Protein AF-A0A7S1L153-F1 (afdb_monomer_lite)

Organism: Alexandrium catenella (NCBI:txid2925)

Secondary structure (DSSP, 8-state):
-------S---HHHHHHHH-HHHHHHHT--GGGSSSHHHHHHHHHHHHHHHHS-HHHHHHHHHHTT---TT--HHHHHHHHHHHHHHTTS-HHHHHHHHHHTT---TT--SHHHHHHHHHHHHHHHHHHTTT--GGGSS-HHHHHHHHHHHHHHHHHTTTSTTS--

pLDDT: mean 71.42, std 13.86, range [38.06, 89.19]

Radius of gyration: 19.94 Å; chains: 1; bounding box: 42×58×47 Å

Structure (mmCIF, N/CA/C/O backbone):
data_AF-A0A7S1L153-F1
#
_entry.id   AF-A0A7S1L153-F1
#
loop_
_atom_site.group_PDB
_atom_site.id
_atom_site.type_symbol
_atom_site.label_atom_id
_atom_site.label_alt_id
_atom_site.label_comp_id
_atom_site.label_asym_id
_atom_site.label_entity_id
_atom_site.label_seq_id
_atom_site.pdbx_PDB_ins_code
_atom_site.Cartn_x
_atom_site.Cartn_y
_atom_site.Cartn_z
_atom_site.occupancy
_atom_site.B_iso_or_equiv
_atom_site.auth_seq_id
_atom_site.auth_comp_id
_atom_site.auth_asym_id
_atom_site.auth_atom_id
_atom_site.pdbx_PDB_model_num
ATOM 1 N N . LYS A 1 1 ? 9.576 -32.648 -18.475 1.00 38.06 1 LYS A N 1
ATOM 2 C CA . LYS A 1 1 ? 9.306 -32.825 -17.028 1.00 38.06 1 LYS A CA 1
ATOM 3 C C . LYS A 1 1 ? 10.420 -32.111 -16.265 1.00 38.06 1 LYS A C 1
ATOM 5 O O . LYS A 1 1 ? 11.496 -32.674 -16.148 1.00 38.06 1 LYS A O 1
ATOM 10 N N . ARG A 1 2 ? 10.240 -30.834 -15.902 1.00 39.69 2 ARG A N 1
ATOM 11 C CA . ARG A 1 2 ? 11.255 -30.059 -15.164 1.00 39.69 2 ARG A CA 1
ATOM 12 C C . ARG A 1 2 ? 10.943 -30.196 -13.675 1.00 39.69 2 ARG A C 1
ATOM 14 O O . ARG A 1 2 ? 9.905 -29.715 -13.239 1.00 39.69 2 ARG A O 1
ATOM 21 N N . GLY A 1 3 ? 11.773 -30.947 -12.957 1.00 41.16 3 GLY A N 1
ATOM 22 C CA . GLY A 1 3 ? 11.698 -31.065 -11.504 1.00 41.16 3 GLY A CA 1
ATOM 23 C C . GLY A 1 3 ? 12.264 -29.804 -10.865 1.00 41.16 3 GLY A C 1
ATOM 24 O O . GLY A 1 3 ? 13.335 -29.349 -11.259 1.00 41.16 3 GLY A O 1
ATOM 25 N N . ILE A 1 4 ? 11.520 -29.228 -9.925 1.00 47.69 4 ILE A N 1
ATOM 26 C CA . ILE A 1 4 ? 11.996 -28.145 -9.067 1.00 47.69 4 ILE A CA 1
ATOM 27 C C . ILE A 1 4 ? 12.861 -28.799 -7.990 1.00 47.69 4 ILE A C 1
ATOM 29 O O . ILE A 1 4 ? 12.379 -29.636 -7.229 1.00 47.69 4 ILE A O 1
ATOM 33 N N . THR A 1 5 ? 14.146 -28.461 -7.968 1.00 46.31 5 THR A N 1
ATOM 34 C CA . THR A 1 5 ? 15.088 -28.848 -6.917 1.00 46.31 5 THR A CA 1
ATOM 35 C C . THR A 1 5 ? 14.733 -28.064 -5.654 1.00 46.31 5 THR A C 1
ATOM 37 O O . THR A 1 5 ? 14.963 -26.858 -5.584 1.00 46.31 5 THR A O 1
ATOM 40 N N . ILE A 1 6 ? 14.110 -28.737 -4.688 1.00 50.50 6 ILE A N 1
ATOM 41 C CA . ILE A 1 6 ? 13.764 -28.171 -3.381 1.00 50.50 6 ILE A CA 1
ATOM 42 C C . ILE A 1 6 ? 15.020 -28.285 -2.515 1.00 50.50 6 ILE A C 1
ATOM 44 O O . ILE A 1 6 ? 15.399 -29.388 -2.125 1.00 50.50 6 ILE A O 1
ATOM 48 N N . TRP A 1 7 ? 15.696 -27.161 -2.289 1.00 46.59 7 TRP A N 1
ATOM 49 C CA . TRP A 1 7 ? 16.776 -27.060 -1.314 1.00 46.59 7 TRP A CA 1
ATOM 50 C C . TRP A 1 7 ? 16.181 -26.571 0.009 1.00 46.59 7 TRP A C 1
ATOM 52 O O . TRP A 1 7 ? 15.491 -25.554 0.023 1.00 46.59 7 TRP A O 1
ATOM 62 N N . ASP A 1 8 ? 16.483 -27.318 1.071 1.00 47.50 8 ASP A N 1
ATOM 63 C CA . ASP A 1 8 ? 16.120 -27.123 2.478 1.00 47.50 8 ASP A CA 1
ATOM 64 C C . ASP A 1 8 ? 14.634 -27.145 2.859 1.00 47.50 8 ASP A C 1
ATOM 66 O O . ASP A 1 8 ? 13.742 -26.817 2.080 1.00 47.50 8 ASP A O 1
ATOM 70 N N . GLU A 1 9 ? 14.402 -27.617 4.088 1.00 50.19 9 GLU A N 1
ATOM 71 C CA . GLU A 1 9 ? 13.135 -27.923 4.764 1.00 50.19 9 GLU A CA 1
ATOM 72 C C . GLU A 1 9 ? 12.149 -26.746 4.815 1.00 50.19 9 GLU A C 1
ATOM 74 O O . GLU A 1 9 ? 11.799 -26.226 5.874 1.00 50.19 9 GLU A O 1
ATOM 79 N N . GLN A 1 10 ? 11.635 -26.322 3.667 1.00 56.69 10 GLN A N 1
ATOM 80 C CA . GLN A 1 10 ? 10.473 -25.455 3.650 1.00 56.69 10 GLN A CA 1
ATOM 81 C C . GLN A 1 10 ? 9.265 -26.287 4.081 1.00 56.69 10 GLN A C 1
ATOM 83 O O . GLN A 1 10 ? 8.948 -27.284 3.414 1.00 56.69 10 GLN A O 1
ATOM 88 N N . PRO A 1 11 ? 8.585 -25.923 5.188 1.00 64.75 11 PRO A N 1
ATOM 89 C CA . PRO A 1 11 ? 7.446 -26.680 5.671 1.00 64.75 11 PRO A CA 1
ATOM 90 C C . PRO A 1 11 ? 6.443 -26.811 4.531 1.00 64.75 11 PRO A C 1
ATOM 92 O O . PRO A 1 11 ? 6.134 -25.846 3.835 1.00 64.75 11 PRO A O 1
ATOM 95 N N . ARG A 1 12 ? 5.968 -28.037 4.306 1.00 59.31 12 ARG A N 1
ATOM 96 C CA . ARG A 1 12 ? 5.112 -28.431 3.175 1.00 59.31 12 ARG A CA 1
ATOM 97 C C . ARG A 1 12 ? 3.958 -27.457 2.916 1.00 59.31 12 ARG A C 1
ATOM 99 O O . ARG A 1 12 ? 3.569 -27.262 1.773 1.00 59.31 12 ARG A O 1
ATOM 106 N N . GLU A 1 13 ? 3.429 -26.838 3.962 1.00 57.66 13 GLU A N 1
ATOM 107 C CA . GLU A 1 13 ? 2.379 -25.819 3.893 1.00 57.66 13 GLU A CA 1
ATOM 108 C C . GLU A 1 13 ? 2.818 -24.536 3.171 1.00 57.66 13 GLU A C 1
ATOM 110 O O . GLU A 1 13 ? 2.049 -23.965 2.402 1.00 57.66 13 GLU A O 1
ATOM 115 N N . GLU A 1 14 ? 4.069 -24.110 3.348 1.00 56.47 14 GLU A N 1
ATOM 116 C CA . GLU A 1 14 ? 4.650 -22.959 2.658 1.00 56.47 14 GLU A CA 1
ATOM 117 C C . GLU A 1 14 ? 4.848 -23.258 1.165 1.00 56.47 14 GLU A C 1
ATOM 119 O O . GLU A 1 14 ? 4.515 -22.430 0.318 1.00 56.47 14 GLU A O 1
ATOM 124 N N . LEU A 1 15 ? 5.293 -24.475 0.832 1.00 60.22 15 LEU A N 1
ATOM 125 C CA . LEU A 1 15 ? 5.391 -24.955 -0.551 1.00 60.22 15 LEU A CA 1
ATOM 126 C C . LEU A 1 15 ? 4.013 -25.074 -1.216 1.00 60.22 15 LEU A C 1
ATOM 128 O O . LEU A 1 15 ? 3.852 -24.696 -2.373 1.00 60.22 15 LEU A O 1
ATOM 132 N N . LEU A 1 16 ? 3.000 -25.548 -0.489 1.00 59.56 16 LEU A N 1
ATOM 133 C CA . LEU A 1 16 ? 1.622 -25.602 -0.982 1.00 59.56 16 LEU A CA 1
ATOM 134 C C . LEU A 1 16 ? 1.029 -24.199 -1.180 1.00 59.56 16 LEU A C 1
ATOM 136 O O . LEU A 1 16 ? 0.334 -23.974 -2.168 1.00 59.56 16 LEU A O 1
ATOM 140 N N . GLY A 1 17 ? 1.358 -23.240 -0.310 1.00 59.72 17 GLY A N 1
ATOM 141 C CA . GLY A 1 17 ? 1.031 -21.826 -0.511 1.00 59.72 17 GLY A CA 1
ATOM 142 C C . GLY A 1 17 ? 1.707 -21.238 -1.754 1.00 59.72 17 GLY A C 1
ATOM 143 O O . GLY A 1 17 ? 1.060 -20.554 -2.539 1.00 59.72 17 GLY A O 1
ATOM 144 N N . LEU A 1 18 ? 2.982 -21.560 -1.992 1.00 57.75 18 LEU A N 1
ATOM 145 C CA . LEU A 1 18 ? 3.730 -21.162 -3.194 1.00 57.75 18 LEU A CA 1
ATOM 146 C C . LEU A 1 18 ? 3.148 -21.748 -4.489 1.00 57.75 18 LEU A C 1
ATOM 148 O O . LEU A 1 18 ? 3.157 -21.071 -5.511 1.00 57.75 18 LEU A O 1
ATOM 152 N N . LEU A 1 19 ? 2.620 -22.972 -4.445 1.00 59.31 19 LEU A N 1
ATOM 153 C CA . LEU A 1 19 ? 2.053 -23.668 -5.607 1.00 59.31 19 LEU A CA 1
ATOM 154 C C . LEU A 1 19 ? 0.600 -23.276 -5.912 1.00 59.31 19 LEU A C 1
ATOM 156 O O . LEU A 1 19 ? 0.124 -23.492 -7.026 1.00 59.31 19 LEU A O 1
ATOM 160 N N . ALA A 1 20 ? -0.117 -22.701 -4.950 1.00 59.97 20 ALA A N 1
ATOM 161 C CA . ALA A 1 20 ? -1.480 -22.243 -5.154 1.00 59.97 20 ALA A CA 1
ATOM 162 C C . ALA A 1 20 ? -1.485 -20.828 -5.752 1.00 59.97 20 ALA A C 1
ATOM 164 O O . ALA A 1 20 ? -1.651 -19.856 -5.020 1.00 59.97 20 ALA A O 1
ATOM 165 N N . GLU A 1 21 ? -1.350 -20.699 -7.078 1.00 53.19 21 GLU A N 1
ATOM 166 C CA . GLU A 1 21 ? -1.570 -19.439 -7.824 1.00 53.19 21 GLU A CA 1
ATOM 167 C C . GLU A 1 21 ? -2.894 -18.758 -7.432 1.00 53.19 21 GLU A C 1
ATOM 169 O O . GLU A 1 21 ? -2.957 -17.536 -7.295 1.00 53.19 21 GLU A O 1
ATOM 174 N N . SER A 1 22 ? -3.926 -19.554 -7.131 1.00 53.03 22 SER A N 1
ATOM 175 C CA . SER A 1 22 ? -5.200 -19.073 -6.596 1.00 53.03 22 SER A CA 1
ATOM 176 C C . SER A 1 22 ? -5.051 -18.321 -5.271 1.00 53.03 22 SER A C 1
ATOM 178 O O . SER A 1 22 ? -5.740 -17.329 -5.069 1.00 53.03 22 SER A O 1
ATOM 180 N N . SER A 1 23 ? -4.122 -18.709 -4.393 1.00 63.25 23 SER A N 1
ATOM 181 C CA . SER A 1 23 ? -3.896 -18.028 -3.112 1.00 63.25 23 SER A CA 1
ATOM 182 C C . SER A 1 23 ? -3.226 -16.657 -3.274 1.00 63.25 23 SER A C 1
ATOM 184 O O . SER A 1 23 ? -3.560 -15.726 -2.540 1.00 63.25 23 SER A O 1
ATOM 186 N N . TRP A 1 24 ? -2.353 -16.494 -4.276 1.00 67.50 24 TRP A N 1
ATOM 187 C CA . TRP A 1 24 ? -1.685 -15.223 -4.587 1.00 67.50 24 TRP A CA 1
ATOM 188 C C . TRP A 1 24 ? -2.635 -14.241 -5.267 1.00 67.50 24 TRP A C 1
ATOM 190 O O . TRP A 1 24 ? -2.688 -13.069 -4.890 1.00 67.50 24 TRP A O 1
ATOM 200 N N . VAL A 1 25 ? -3.439 -14.733 -6.214 1.00 65.25 25 VAL A N 1
ATOM 201 C CA . VAL A 1 25 ? -4.483 -13.942 -6.881 1.00 65.25 25 VAL A CA 1
ATOM 202 C C . VAL A 1 25 ? -5.565 -13.535 -5.880 1.00 65.25 25 VAL A C 1
ATOM 204 O O . VAL A 1 25 ? -5.934 -12.364 -5.837 1.00 65.25 25 VAL A O 1
ATOM 207 N N . SER A 1 26 ? -6.005 -14.439 -4.997 1.00 64.44 26 SER A N 1
ATOM 208 C CA . SER A 1 26 ? -6.938 -14.102 -3.911 1.00 64.44 26 SER A CA 1
ATOM 209 C C . SER A 1 26 ? -6.342 -13.135 -2.881 1.00 64.44 26 SER A C 1
ATOM 211 O O . SER A 1 26 ? -7.075 -12.352 -2.282 1.00 64.44 26 SER A O 1
ATOM 213 N N . ALA A 1 27 ? -5.019 -13.132 -2.690 1.00 64.81 27 ALA A N 1
ATOM 214 C CA . ALA A 1 27 ? -4.332 -12.121 -1.885 1.00 64.81 27 ALA A CA 1
ATOM 215 C C . ALA A 1 27 ? -4.155 -10.775 -2.623 1.00 64.81 27 ALA A C 1
ATOM 217 O O . ALA A 1 27 ? -3.837 -9.761 -1.991 1.00 64.81 27 ALA A O 1
ATOM 218 N N . GLY A 1 28 ? -4.399 -10.736 -3.937 1.00 70.44 28 GLY A N 1
ATOM 219 C CA . GLY A 1 28 ? -4.230 -9.564 -4.796 1.00 70.44 28 GLY A CA 1
ATOM 220 C C . GLY A 1 28 ? -2.769 -9.251 -5.127 1.00 70.44 28 GLY A C 1
ATOM 221 O O . GLY A 1 28 ? -2.421 -8.082 -5.247 1.00 70.44 28 GLY A O 1
ATOM 222 N N . ILE A 1 29 ? -1.905 -10.268 -5.216 1.00 76.38 29 ILE A N 1
ATOM 223 C CA . ILE A 1 29 ? -0.477 -10.112 -5.527 1.00 76.38 29 ILE A CA 1
ATOM 224 C C . ILE A 1 29 ? -0.253 -10.381 -7.027 1.00 76.38 29 ILE A C 1
ATOM 226 O O . ILE A 1 29 ? -0.483 -11.506 -7.480 1.00 76.38 29 ILE A O 1
ATOM 230 N N . PRO A 1 30 ? 0.216 -9.395 -7.818 1.00 75.12 30 PRO A N 1
ATOM 231 C CA . PRO A 1 30 ? 0.370 -9.553 -9.261 1.00 75.12 30 PRO A CA 1
ATOM 232 C C . PRO A 1 30 ? 1.695 -10.246 -9.617 1.00 75.12 30 PRO A C 1
ATOM 234 O O . PRO A 1 30 ? 2.644 -9.595 -10.044 1.00 75.12 30 PRO A O 1
ATOM 237 N N . LEU A 1 31 ? 1.759 -11.578 -9.481 1.00 75.69 31 LEU A N 1
ATOM 238 C CA . LEU A 1 31 ? 2.974 -12.373 -9.750 1.00 75.69 31 LEU A CA 1
ATOM 239 C C . LEU A 1 31 ? 3.618 -12.074 -11.114 1.00 75.69 31 LEU A C 1
ATOM 241 O O . LEU A 1 31 ? 4.836 -11.987 -11.203 1.00 75.69 31 LEU A O 1
ATOM 245 N N . ALA A 1 32 ? 2.807 -11.867 -12.157 1.00 77.69 32 ALA A N 1
ATOM 246 C CA . ALA A 1 32 ? 3.284 -11.590 -13.514 1.00 77.69 32 ALA A CA 1
ATOM 247 C C . ALA A 1 32 ? 3.955 -10.212 -13.683 1.00 77.69 32 ALA A C 1
ATOM 249 O O . ALA A 1 32 ? 4.626 -9.990 -14.686 1.00 77.69 32 ALA A O 1
ATOM 250 N N . ARG A 1 33 ? 3.751 -9.286 -12.736 1.00 79.00 33 ARG A N 1
ATOM 251 C CA . ARG A 1 33 ? 4.316 -7.924 -12.758 1.00 79.00 33 ARG A CA 1
ATOM 252 C C . ARG A 1 33 ? 5.508 -7.764 -11.816 1.00 79.00 33 ARG A C 1
ATOM 254 O O . ARG A 1 33 ? 6.135 -6.711 -11.802 1.00 79.00 33 ARG A O 1
ATOM 261 N N . LEU A 1 34 ? 5.791 -8.774 -10.996 1.00 80.88 34 LEU A N 1
ATOM 262 C CA . LE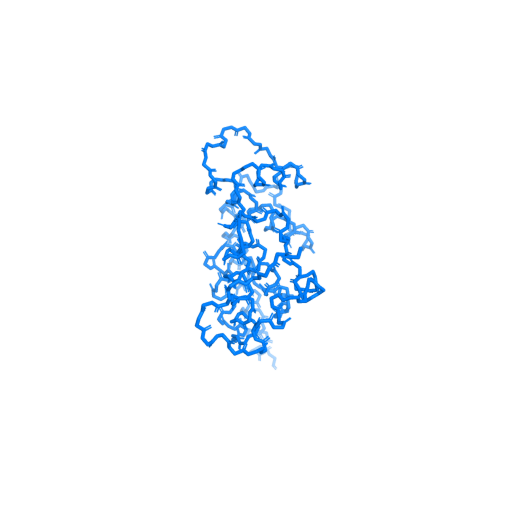U A 1 34 ? 6.885 -8.738 -10.036 1.00 80.88 34 LEU A CA 1
ATOM 263 C C . LEU A 1 34 ? 8.167 -9.293 -10.669 1.00 80.88 34 LEU A C 1
ATOM 265 O O . LEU A 1 34 ? 8.098 -10.241 -11.453 1.00 80.88 34 LEU A O 1
ATOM 269 N N . PRO A 1 35 ? 9.343 -8.757 -10.301 1.00 77.81 35 PRO A N 1
ATOM 270 C CA . PRO A 1 35 ? 10.613 -9.138 -10.919 1.00 77.81 35 PRO A CA 1
ATOM 271 C C . PRO A 1 35 ? 10.999 -10.593 -10.627 1.00 77.81 35 PRO A C 1
ATOM 273 O O . PRO A 1 35 ? 11.716 -11.227 -11.399 1.00 77.81 35 PRO A O 1
ATOM 276 N N . ASN A 1 36 ? 10.560 -11.134 -9.487 1.00 79.56 36 ASN A N 1
ATOM 277 C CA . ASN A 1 36 ? 10.843 -12.503 -9.078 1.00 79.56 36 ASN A CA 1
ATOM 278 C C . ASN A 1 36 ? 9.883 -12.983 -7.974 1.00 79.56 36 ASN A C 1
ATOM 280 O O . ASN A 1 36 ? 9.145 -12.211 -7.358 1.00 79.56 36 ASN A O 1
ATOM 284 N N . LEU A 1 37 ? 9.936 -14.286 -7.686 1.00 77.25 37 LEU A N 1
ATOM 285 C CA . LEU A 1 37 ? 9.117 -14.915 -6.648 1.00 77.25 37 LEU A CA 1
ATOM 286 C C . LEU A 1 37 ? 9.484 -14.444 -5.228 1.00 77.25 37 LEU A C 1
ATOM 288 O O . LEU A 1 37 ? 8.630 -14.462 -4.346 1.00 77.25 37 LEU A O 1
ATOM 292 N N . ALA A 1 38 ? 10.723 -14.004 -4.984 1.00 77.81 38 ALA A N 1
ATOM 293 C CA . ALA A 1 38 ? 11.128 -13.502 -3.669 1.00 77.81 38 ALA A CA 1
ATOM 294 C C . ALA A 1 38 ? 10.409 -12.187 -3.319 1.00 77.81 38 ALA A C 1
ATOM 296 O O . ALA A 1 38 ? 9.934 -12.044 -2.193 1.00 77.81 38 ALA A O 1
ATOM 297 N N . ALA A 1 39 ? 10.225 -11.290 -4.292 1.00 80.31 39 ALA A N 1
ATOM 298 C CA . ALA A 1 39 ? 9.416 -10.079 -4.146 1.00 80.31 39 ALA A CA 1
ATOM 299 C C . ALA A 1 39 ? 7.963 -10.414 -3.764 1.00 80.31 39 ALA A C 1
ATOM 301 O O . ALA A 1 39 ? 7.412 -9.860 -2.812 1.00 80.31 39 ALA A O 1
ATOM 302 N N . ALA A 1 40 ? 7.364 -11.402 -4.439 1.00 79.88 40 ALA A N 1
ATOM 303 C CA . ALA A 1 40 ? 6.018 -11.876 -4.119 1.00 79.88 40 ALA A CA 1
ATOM 304 C C . ALA A 1 40 ? 5.920 -12.454 -2.699 1.00 79.88 40 ALA A C 1
ATOM 306 O O . ALA A 1 40 ? 4.989 -12.130 -1.959 1.00 79.88 40 ALA A O 1
ATOM 307 N N . ARG A 1 41 ? 6.899 -13.271 -2.291 1.00 77.88 41 ARG A N 1
ATOM 308 C CA . ARG A 1 41 ? 6.980 -13.822 -0.928 1.00 77.88 41 ARG A CA 1
ATOM 309 C C . ARG A 1 41 ? 7.103 -12.722 0.121 1.00 77.88 41 ARG A C 1
ATOM 311 O O . ARG A 1 41 ? 6.414 -12.797 1.135 1.00 77.88 41 ARG A O 1
ATOM 318 N N . GLY A 1 42 ? 7.925 -11.706 -0.139 1.00 81.12 42 GLY A N 1
ATOM 319 C CA . GLY A 1 42 ? 8.064 -10.538 0.728 1.00 81.12 42 GLY A CA 1
ATOM 320 C C . GLY A 1 42 ? 6.730 -9.823 0.935 1.00 81.12 42 GLY A C 1
ATOM 321 O O . GLY A 1 42 ? 6.341 -9.571 2.073 1.00 81.12 42 GLY A O 1
ATOM 322 N N . ILE A 1 43 ? 5.975 -9.594 -0.146 1.00 83.75 43 ILE A N 1
ATOM 323 C CA . ILE A 1 43 ? 4.639 -8.987 -0.071 1.00 83.75 43 ILE A CA 1
ATOM 324 C C . ILE A 1 43 ? 3.680 -9.871 0.733 1.00 83.75 43 ILE A C 1
ATOM 326 O O . ILE A 1 43 ? 2.972 -9.363 1.596 1.00 83.75 43 ILE A O 1
ATOM 330 N N . LEU A 1 44 ? 3.651 -11.188 0.506 1.00 81.19 44 LEU A N 1
ATOM 331 C CA . LEU A 1 44 ? 2.750 -12.076 1.251 1.00 81.19 44 LEU A CA 1
ATOM 332 C C . LEU A 1 44 ? 3.089 -12.139 2.744 1.00 81.19 44 LEU A C 1
ATOM 334 O O . LEU A 1 44 ? 2.180 -12.125 3.575 1.00 81.19 44 LEU A O 1
ATOM 338 N N . ALA A 1 45 ? 4.375 -12.199 3.093 1.00 82.12 45 ALA A N 1
ATOM 339 C CA . ALA A 1 45 ? 4.823 -12.141 4.480 1.00 82.12 45 ALA A CA 1
ATOM 340 C C . ALA A 1 45 ? 4.396 -10.820 5.135 1.00 82.12 45 ALA A C 1
ATOM 342 O O . ALA A 1 45 ? 3.802 -10.834 6.212 1.00 82.12 45 ALA A O 1
ATOM 343 N N . LEU A 1 46 ? 4.594 -9.697 4.438 1.00 83.50 46 LEU A N 1
ATOM 344 C CA . LEU A 1 46 ? 4.163 -8.379 4.891 1.00 83.50 46 LEU A CA 1
ATOM 345 C C . LEU A 1 46 ? 2.640 -8.321 5.075 1.00 83.50 46 LEU A C 1
ATOM 347 O O . LEU A 1 46 ? 2.176 -7.904 6.127 1.00 83.50 46 LEU A O 1
ATOM 351 N N . VAL A 1 47 ? 1.841 -8.817 4.128 1.00 83.12 47 VAL A N 1
ATOM 352 C CA . VAL A 1 47 ? 0.369 -8.854 4.249 1.00 83.12 47 VAL A CA 1
ATOM 353 C C . VAL A 1 47 ? -0.089 -9.685 5.446 1.00 83.12 47 VAL A C 1
ATOM 355 O O . VAL A 1 47 ? -1.062 -9.320 6.106 1.00 83.12 47 VAL A O 1
ATOM 358 N N . ARG A 1 48 ? 0.586 -10.800 5.747 1.00 82.38 48 ARG A N 1
ATOM 359 C CA . ARG A 1 48 ? 0.289 -11.604 6.942 1.00 82.38 48 ARG A CA 1
ATOM 360 C C . ARG A 1 48 ? 0.583 -10.826 8.220 1.00 82.38 48 ARG A C 1
ATOM 362 O O . ARG A 1 48 ? -0.263 -10.828 9.109 1.00 82.38 48 ARG A O 1
ATOM 369 N N . LEU A 1 49 ? 1.720 -10.131 8.276 1.00 83.69 49 LEU A N 1
ATOM 370 C CA . LEU A 1 49 ? 2.067 -9.254 9.396 1.00 83.69 49 LEU A CA 1
ATOM 371 C C . LEU A 1 49 ? 1.038 -8.133 9.561 1.00 83.69 49 LEU A C 1
ATOM 373 O O . LEU A 1 49 ? 0.515 -7.963 10.653 1.00 83.69 49 LEU A O 1
ATOM 377 N N . LEU A 1 50 ? 0.658 -7.449 8.479 1.00 84.75 50 LEU A N 1
ATOM 378 C CA . LEU A 1 50 ? -0.357 -6.394 8.519 1.00 84.75 50 LEU A CA 1
ATOM 379 C C . LEU A 1 50 ? -1.717 -6.913 9.016 1.00 84.75 50 LEU A C 1
ATOM 381 O O . LEU A 1 50 ? -2.395 -6.262 9.802 1.00 84.75 50 LEU A O 1
ATOM 385 N N . ARG A 1 51 ? -2.138 -8.107 8.584 1.00 83.94 51 ARG A N 1
ATOM 386 C CA . ARG A 1 51 ? -3.401 -8.704 9.053 1.00 83.94 51 ARG A CA 1
ATOM 387 C C . ARG A 1 51 ? -3.352 -9.090 10.532 1.00 83.94 51 ARG A C 1
ATOM 389 O O . ARG A 1 51 ? -4.381 -8.996 11.206 1.00 83.94 51 ARG A O 1
ATOM 396 N N . ALA A 1 52 ? -2.190 -9.532 11.010 1.00 84.81 52 ALA A N 1
ATOM 397 C CA . ALA A 1 52 ? -1.964 -9.906 12.401 1.00 84.81 52 ALA A CA 1
ATOM 398 C C . ALA A 1 52 ? -1.784 -8.692 13.329 1.00 84.81 52 ALA A C 1
ATOM 400 O O . ALA A 1 52 ? -2.194 -8.771 14.484 1.00 84.81 52 ALA A O 1
ATOM 401 N N . GLY A 1 53 ? -1.228 -7.588 12.822 1.00 85.12 53 GLY A N 1
ATOM 402 C CA . GLY A 1 53 ? -0.979 -6.357 13.573 1.00 85.12 53 GLY A CA 1
ATOM 403 C C . GLY A 1 53 ? -2.251 -5.702 14.106 1.00 85.12 53 GLY A C 1
ATOM 404 O O . GLY A 1 53 ? -3.363 -5.976 13.631 1.00 85.12 53 GLY A O 1
ATOM 405 N N . SER A 1 54 ? -2.104 -4.855 15.118 1.00 87.56 54 SER A N 1
ATOM 406 C CA . SER A 1 54 ? -3.217 -4.095 15.690 1.00 87.56 54 SER A CA 1
ATOM 407 C C . SER A 1 54 ? -3.664 -2.975 14.742 1.00 87.56 54 SER A C 1
ATOM 409 O O . SER A 1 54 ? -2.940 -2.580 13.830 1.00 87.56 54 SER A O 1
ATOM 411 N N . THR A 1 55 ? -4.880 -2.458 14.929 1.00 85.19 55 THR A N 1
ATOM 412 C CA . THR A 1 55 ? -5.342 -1.299 14.148 1.00 85.19 55 THR A CA 1
ATOM 413 C C . THR A 1 55 ? -4.438 -0.086 14.393 1.00 85.19 55 THR A C 1
ATOM 415 O O . THR A 1 55 ? -4.042 0.557 13.433 1.00 85.19 55 THR A O 1
ATOM 418 N N . GLU A 1 56 ? -4.009 0.148 15.636 1.00 83.94 56 GLU A N 1
ATOM 419 C CA . GLU A 1 56 ? -3.099 1.246 16.006 1.00 83.94 56 GLU A CA 1
ATOM 420 C C . GLU A 1 56 ? -1.741 1.158 15.285 1.00 83.94 56 GLU A C 1
ATOM 422 O O . GLU A 1 56 ? -1.230 2.156 14.778 1.00 83.94 56 GLU A O 1
ATOM 427 N N . GLU A 1 57 ? -1.161 -0.043 15.177 1.00 85.62 57 GLU A N 1
ATOM 428 C CA . GLU A 1 57 ? 0.091 -0.260 14.438 1.00 85.62 57 GLU A CA 1
ATOM 429 C C . GLU A 1 57 ? -0.082 0.043 12.945 1.00 85.62 57 GLU A C 1
ATOM 431 O O . GLU A 1 57 ? 0.778 0.671 12.324 1.00 85.62 57 GLU A O 1
ATOM 436 N N . LEU A 1 58 ? -1.211 -0.371 12.366 1.00 85.75 58 LEU A N 1
ATOM 437 C CA . LEU A 1 58 ? -1.533 -0.106 10.966 1.00 85.75 58 LEU A CA 1
ATOM 438 C C . LEU A 1 58 ? -1.751 1.384 10.708 1.00 85.75 58 LEU A C 1
ATOM 440 O O . LEU A 1 58 ? -1.284 1.901 9.696 1.00 85.75 58 LEU A O 1
ATOM 444 N N . GLU A 1 59 ? -2.409 2.086 11.626 1.00 83.00 59 GLU A N 1
ATOM 445 C CA . GLU A 1 59 ? -2.596 3.532 11.550 1.00 83.00 59 GLU A CA 1
ATOM 446 C C . GLU A 1 59 ? -1.259 4.280 11.639 1.00 83.00 59 GLU A C 1
ATOM 448 O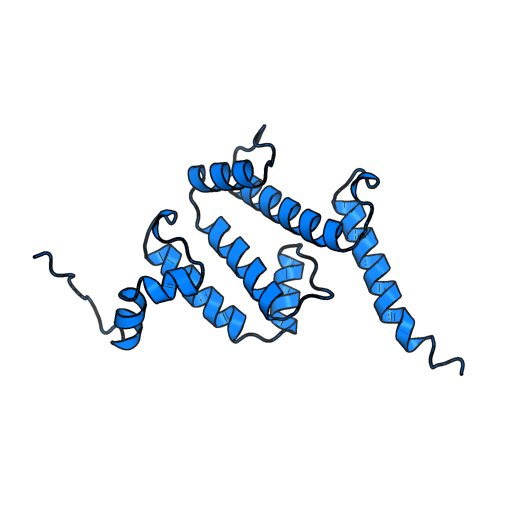 O . GLU A 1 59 ? -0.999 5.183 10.840 1.00 83.00 59 GLU A O 1
ATOM 453 N N . ALA A 1 60 ? -0.356 3.863 12.530 1.00 82.94 60 ALA A N 1
ATOM 454 C CA . ALA A 1 60 ? 0.986 4.435 12.620 1.00 82.94 60 ALA A CA 1
ATOM 455 C C . ALA A 1 60 ? 1.792 4.219 11.325 1.00 82.94 60 ALA A C 1
ATOM 457 O O . ALA A 1 60 ? 2.457 5.136 10.829 1.00 82.94 60 ALA A O 1
ATOM 458 N N . MET A 1 61 ? 1.704 3.022 10.736 1.00 83.44 61 MET A N 1
ATOM 459 C CA . MET A 1 61 ? 2.343 2.711 9.455 1.00 83.44 61 MET A CA 1
ATOM 460 C C . MET A 1 61 ? 1.756 3.530 8.299 1.00 83.44 61 MET A C 1
ATOM 462 O O . MET A 1 61 ? 2.515 4.051 7.482 1.00 83.44 61 MET A O 1
ATOM 466 N N . CYS A 1 62 ? 0.431 3.676 8.236 1.00 81.62 62 CYS A N 1
ATOM 467 C CA . CYS A 1 62 ? -0.246 4.509 7.242 1.00 81.62 62 CYS A CA 1
ATOM 468 C C . CYS A 1 62 ? 0.152 5.979 7.382 1.00 81.62 62 CYS A C 1
ATOM 470 O O . CYS A 1 62 ? 0.537 6.591 6.390 1.00 81.62 62 CYS A O 1
ATOM 472 N N . THR A 1 63 ? 0.163 6.512 8.605 1.00 80.81 63 THR A N 1
ATOM 473 C CA . THR A 1 63 ? 0.591 7.890 8.894 1.00 80.81 63 THR A CA 1
ATOM 474 C C . THR A 1 63 ? 2.039 8.125 8.461 1.00 80.81 63 THR A C 1
ATOM 476 O O . THR A 1 63 ? 2.342 9.125 7.818 1.00 80.81 63 THR A O 1
ATOM 479 N N . THR A 1 64 ? 2.933 7.166 8.726 1.00 81.44 64 THR A N 1
ATOM 480 C CA . THR A 1 64 ? 4.341 7.231 8.284 1.00 81.44 64 THR A CA 1
ATOM 481 C C . THR A 1 64 ? 4.465 7.196 6.757 1.00 81.44 64 THR A C 1
ATOM 483 O O . THR A 1 64 ? 5.381 7.784 6.190 1.00 81.44 64 THR A O 1
ATOM 486 N N . ALA A 1 65 ? 3.537 6.522 6.077 1.00 78.25 65 ALA A N 1
ATOM 487 C CA . ALA A 1 65 ? 3.432 6.508 4.622 1.00 78.25 65 ALA A CA 1
ATOM 488 C C . ALA A 1 65 ? 2.637 7.704 4.052 1.00 78.25 65 ALA A C 1
ATOM 490 O O . ALA A 1 65 ? 2.396 7.747 2.848 1.00 78.25 65 ALA A O 1
ATOM 491 N N . GLY A 1 66 ? 2.208 8.655 4.893 1.00 76.81 66 GLY A N 1
ATOM 492 C CA . GLY A 1 66 ? 1.421 9.829 4.506 1.00 76.81 66 GLY A CA 1
ATOM 493 C C . GLY A 1 66 ? -0.051 9.541 4.184 1.00 76.81 66 GLY A C 1
ATOM 494 O O . GLY A 1 66 ? -0.740 10.404 3.652 1.00 76.81 66 GLY A O 1
ATOM 495 N N . LEU A 1 67 ? -0.557 8.337 4.448 1.00 77.88 67 LEU A N 1
ATOM 496 C CA . LEU A 1 67 ? -1.941 7.967 4.153 1.00 77.88 67 LEU A CA 1
ATOM 497 C C . LEU A 1 67 ? -2.893 8.410 5.277 1.00 77.88 67 LEU A C 1
ATOM 499 O O . LEU A 1 67 ? -2.589 8.173 6.448 1.00 77.88 67 LEU A O 1
ATOM 503 N N . PRO A 1 68 ? -4.078 8.969 4.953 1.00 76.06 68 PRO A N 1
ATOM 504 C CA . PRO A 1 68 ? -5.084 9.286 5.962 1.00 76.06 68 PRO A CA 1
ATOM 505 C C . PRO A 1 68 ? -5.643 7.993 6.563 1.00 76.06 68 PRO A C 1
ATOM 507 O O . PRO A 1 68 ? -6.019 7.084 5.822 1.00 76.06 68 PRO A O 1
ATOM 510 N N . THR A 1 69 ? -5.720 7.903 7.886 1.00 78.19 69 THR A N 1
ATOM 511 C CA . THR A 1 69 ? -6.138 6.689 8.610 1.00 78.19 69 THR A CA 1
ATOM 512 C C . THR A 1 69 ? -7.578 6.727 9.089 1.00 78.19 69 THR A C 1
ATOM 514 O O . THR A 1 69 ? -8.222 5.686 9.193 1.00 78.19 69 THR A O 1
ATOM 517 N N . GLU A 1 70 ? -8.105 7.919 9.351 1.00 68.06 70 GLU A N 1
ATOM 518 C CA . GLU A 1 70 ? -9.424 8.072 9.949 1.00 68.06 70 GLU A CA 1
ATOM 519 C C . GLU A 1 70 ? -10.527 7.473 9.079 1.00 68.06 70 GLU A C 1
ATOM 521 O O . GLU A 1 70 ? -10.468 7.547 7.850 1.00 68.06 70 GLU A O 1
ATOM 526 N N . GLY A 1 71 ? -11.579 6.937 9.701 1.00 67.00 71 GLY A N 1
ATOM 527 C CA . GLY A 1 71 ? -12.756 6.397 9.008 1.00 67.00 71 GLY A CA 1
ATOM 528 C C . GLY A 1 71 ? -12.495 5.143 8.166 1.00 67.00 71 GLY A C 1
ATOM 529 O O . GLY A 1 71 ? -13.422 4.641 7.529 1.00 67.00 71 GLY A O 1
ATOM 530 N N . LYS A 1 72 ? -11.261 4.627 8.154 1.00 77.00 72 LYS A N 1
ATOM 531 C CA . LYS A 1 72 ? -10.911 3.374 7.489 1.00 77.00 72 LYS A CA 1
ATOM 532 C C . LYS A 1 72 ? -11.038 2.224 8.469 1.00 77.00 72 LYS A C 1
ATOM 534 O O . LYS A 1 72 ? -10.610 2.300 9.615 1.00 77.00 72 LYS A O 1
ATOM 539 N N . ASP A 1 73 ? -11.619 1.131 7.996 1.00 81.94 73 ASP A N 1
ATOM 540 C CA . ASP A 1 73 ? -11.553 -0.120 8.724 1.00 81.94 73 ASP A CA 1
ATOM 541 C C . ASP A 1 73 ? -10.157 -0.745 8.578 1.00 81.94 73 ASP A C 1
ATOM 543 O O . ASP A 1 73 ? -9.347 -0.395 7.709 1.00 81.94 73 ASP A O 1
ATOM 547 N N . LYS A 1 74 ? -9.877 -1.732 9.429 1.00 82.75 74 LYS A N 1
ATOM 548 C CA . LYS A 1 74 ? -8.622 -2.486 9.380 1.00 82.75 74 LYS A CA 1
ATOM 549 C C . LYS A 1 74 ? -8.356 -3.073 7.986 1.00 82.75 74 LYS A C 1
ATOM 551 O O . LYS A 1 74 ? -7.207 -3.159 7.563 1.00 82.75 74 LYS A O 1
ATOM 556 N N . ALA A 1 75 ? -9.399 -3.487 7.266 1.00 82.50 75 ALA A N 1
ATOM 557 C CA . ALA A 1 75 ? -9.258 -4.082 5.942 1.00 82.50 75 ALA A CA 1
ATOM 558 C C . ALA A 1 75 ? -8.733 -3.075 4.906 1.00 82.50 75 ALA A C 1
ATOM 560 O O . ALA A 1 75 ? -7.836 -3.426 4.135 1.00 82.50 75 ALA A O 1
ATOM 561 N N . ASN A 1 76 ? -9.225 -1.837 4.928 1.00 83.62 76 ASN A N 1
ATOM 562 C CA . ASN A 1 76 ? -8.785 -0.753 4.056 1.00 83.62 76 ASN A CA 1
ATOM 563 C C . ASN A 1 76 ? -7.351 -0.320 4.377 1.00 83.62 76 ASN A C 1
ATOM 565 O O . ASN A 1 76 ? -6.541 -0.212 3.459 1.00 83.62 76 ASN A O 1
ATOM 569 N N . LEU A 1 77 ? -6.994 -0.185 5.661 1.00 83.94 77 LEU A N 1
ATOM 570 C CA . LEU A 1 77 ? -5.611 0.114 6.068 1.00 83.94 77 LEU A CA 1
ATOM 571 C C . LEU A 1 77 ? -4.630 -0.949 5.545 1.00 83.94 77 LEU A C 1
ATOM 573 O O . LEU A 1 77 ? -3.605 -0.637 4.939 1.00 83.94 77 LEU A O 1
ATOM 577 N N . VAL A 1 78 ? -4.977 -2.231 5.706 1.00 86.56 78 VAL A N 1
ATOM 578 C CA . VAL A 1 78 ? -4.173 -3.344 5.179 1.00 86.56 78 VAL A CA 1
ATOM 579 C C . VAL A 1 78 ? -4.107 -3.311 3.649 1.00 86.56 78 VAL A C 1
ATOM 581 O O . VAL A 1 78 ? -3.061 -3.623 3.079 1.00 86.56 78 VAL A O 1
ATOM 584 N N . ALA A 1 79 ? -5.203 -2.970 2.967 1.00 86.00 79 ALA A N 1
ATOM 585 C CA . ALA A 1 79 ? -5.248 -2.918 1.509 1.00 86.00 79 ALA A CA 1
ATOM 586 C C . ALA A 1 79 ? -4.311 -1.842 0.943 1.00 86.00 79 ALA A C 1
ATOM 588 O O . ALA A 1 79 ? -3.571 -2.128 0.001 1.00 86.00 79 ALA A O 1
ATOM 589 N N . GLU A 1 80 ? -4.287 -0.655 1.544 1.00 86.25 80 GLU A N 1
ATOM 590 C CA . GLU A 1 80 ? -3.437 0.456 1.111 1.00 86.25 80 GLU A CA 1
ATOM 591 C C . GLU A 1 80 ? -1.957 0.197 1.403 1.00 86.25 80 GLU A C 1
ATOM 593 O O . GLU A 1 80 ? -1.118 0.323 0.510 1.00 86.25 80 GLU A O 1
ATOM 598 N N . LEU A 1 81 ? -1.626 -0.282 2.607 1.00 87.06 81 LEU A N 1
ATOM 599 C CA . LEU A 1 81 ? -0.250 -0.661 2.949 1.00 87.06 81 LEU A CA 1
ATOM 600 C C . LEU A 1 81 ? 0.264 -1.804 2.065 1.00 87.06 81 LEU A C 1
ATOM 602 O O . LEU A 1 81 ? 1.421 -1.794 1.637 1.00 87.06 81 LEU A O 1
ATOM 606 N N . LYS A 1 82 ? -0.601 -2.768 1.727 1.00 88.75 82 LYS A N 1
ATOM 607 C CA . LYS A 1 82 ? -0.286 -3.808 0.740 1.00 88.75 82 LYS A CA 1
ATOM 608 C C . LYS A 1 82 ? -0.016 -3.200 -0.633 1.00 88.75 82 LYS A C 1
ATOM 610 O O . LYS A 1 82 ? 0.933 -3.614 -1.292 1.00 88.75 82 LYS A O 1
ATOM 615 N N . GLN A 1 83 ? -0.835 -2.250 -1.073 1.00 88.44 83 GLN A N 1
ATOM 616 C CA . GLN A 1 83 ? -0.681 -1.620 -2.379 1.00 88.44 83 GLN A CA 1
ATOM 617 C C . GLN A 1 83 ? 0.648 -0.857 -2.480 1.00 88.44 83 GLN A C 1
ATOM 619 O O . GLN A 1 83 ? 1.374 -1.027 -3.459 1.00 88.44 83 GLN A O 1
ATOM 624 N N . ILE A 1 84 ? 1.028 -0.120 -1.433 1.00 87.56 84 ILE A N 1
ATOM 625 C CA . ILE A 1 84 ? 2.344 0.530 -1.338 1.00 87.56 84 ILE A CA 1
ATOM 626 C C . ILE A 1 84 ? 3.472 -0.506 -1.382 1.00 87.56 84 ILE A C 1
ATOM 628 O O . ILE A 1 84 ? 4.459 -0.322 -2.096 1.00 87.56 84 ILE A O 1
ATOM 632 N N . ALA A 1 85 ? 3.335 -1.618 -0.654 1.00 86.69 85 ALA A N 1
ATOM 633 C CA . ALA A 1 85 ? 4.327 -2.691 -0.675 1.00 86.69 85 ALA A CA 1
ATOM 634 C C . ALA A 1 85 ? 4.473 -3.329 -2.066 1.00 86.69 85 ALA A C 1
ATOM 636 O O . ALA A 1 85 ? 5.589 -3.656 -2.462 1.00 86.69 85 ALA A O 1
ATOM 637 N N . ILE A 1 86 ? 3.377 -3.471 -2.820 1.00 86.31 86 ILE A N 1
ATOM 638 C CA . ILE A 1 86 ? 3.416 -3.932 -4.213 1.00 86.31 86 ILE A CA 1
ATOM 639 C C . ILE A 1 86 ? 4.198 -2.932 -5.063 1.00 86.31 86 ILE A C 1
ATOM 641 O O . ILE A 1 86 ? 5.139 -3.340 -5.735 1.00 86.31 86 ILE A O 1
ATOM 645 N N . TRP A 1 87 ? 3.875 -1.637 -5.001 1.00 89.19 87 TRP A N 1
ATOM 646 C CA . TRP A 1 87 ? 4.576 -0.610 -5.779 1.00 89.19 87 TRP A CA 1
ATOM 647 C C . TRP A 1 87 ? 6.079 -0.574 -5.491 1.00 89.19 87 TRP A C 1
ATOM 649 O O . TRP A 1 87 ? 6.872 -0.542 -6.424 1.00 89.19 87 TRP A O 1
ATOM 659 N N . ARG A 1 88 ? 6.492 -0.707 -4.227 1.00 87.44 88 ARG A N 1
ATOM 660 C CA . ARG A 1 88 ? 7.916 -0.780 -3.844 1.00 87.44 88 ARG A CA 1
ATOM 661 C C . ARG A 1 88 ? 8.667 -1.984 -4.421 1.00 87.44 88 ARG A C 1
ATOM 663 O O . ARG A 1 88 ? 9.892 -1.986 -4.418 1.00 87.44 88 ARG A O 1
ATOM 670 N N . GLN A 1 89 ? 7.954 -3.014 -4.864 1.00 87.38 89 GLN A N 1
ATOM 671 C CA . GLN A 1 89 ? 8.528 -4.218 -5.467 1.00 87.38 89 GLN A CA 1
ATOM 672 C C . GLN A 1 89 ? 8.375 -4.252 -6.993 1.00 87.38 89 GLN A C 1
ATOM 674 O O . GLN A 1 89 ? 8.926 -5.145 -7.637 1.00 87.38 89 GLN A O 1
ATOM 679 N N . LEU A 1 90 ? 7.617 -3.320 -7.580 1.00 85.69 90 LEU A N 1
ATOM 680 C CA . LEU A 1 90 ? 7.481 -3.200 -9.026 1.00 85.69 90 LEU A CA 1
ATOM 681 C C . LEU A 1 90 ? 8.734 -2.560 -9.622 1.00 85.69 90 LEU A C 1
ATOM 683 O O . LEU A 1 90 ? 9.309 -1.621 -9.076 1.00 85.69 90 LEU A O 1
ATOM 687 N N . GLU A 1 91 ? 9.125 -3.038 -10.797 1.00 86.19 91 GLU A N 1
ATOM 688 C CA . GLU A 1 91 ? 10.184 -2.394 -11.563 1.00 86.19 91 GLU A CA 1
ATOM 689 C C . GLU A 1 91 ? 9.717 -1.041 -12.115 1.00 86.19 91 GLU A C 1
ATOM 691 O O . GLU A 1 91 ? 8.526 -0.809 -12.339 1.00 86.19 91 GLU A O 1
ATOM 696 N N . PHE A 1 92 ? 10.667 -0.156 -12.420 1.00 83.56 92 PHE A N 1
ATOM 697 C CA . PHE A 1 92 ? 10.391 1.196 -12.915 1.00 83.56 92 PHE A CA 1
ATOM 698 C C . PHE A 1 92 ? 9.426 1.226 -14.116 1.00 83.56 92 PHE A C 1
ATOM 700 O O . PHE A 1 92 ? 8.543 2.079 -14.193 1.00 83.56 92 PHE A O 1
ATOM 707 N N . ALA A 1 93 ? 9.537 0.269 -15.043 1.00 84.62 93 ALA A N 1
ATOM 708 C CA . ALA A 1 93 ? 8.632 0.169 -16.187 1.00 84.62 93 ALA A CA 1
ATOM 709 C C . ALA A 1 93 ? 7.179 -0.145 -15.777 1.00 84.62 93 ALA A C 1
ATOM 711 O O . ALA A 1 93 ? 6.246 0.401 -16.364 1.00 84.62 93 ALA A O 1
ATOM 712 N N . GLU A 1 94 ? 6.980 -0.998 -14.771 1.00 85.88 94 GLU A N 1
ATOM 713 C CA . GLU A 1 94 ? 5.659 -1.340 -14.234 1.00 85.88 94 GLU A CA 1
ATOM 714 C C . GLU A 1 94 ? 5.076 -0.200 -13.396 1.00 85.88 94 GLU A C 1
ATOM 716 O O . GLU A 1 94 ? 3.879 0.069 -13.501 1.00 85.88 94 GLU A O 1
ATOM 721 N N . LEU A 1 95 ? 5.914 0.516 -12.637 1.00 85.56 95 LEU A N 1
ATOM 722 C CA . LEU A 1 95 ? 5.525 1.737 -11.925 1.00 85.56 95 LEU A CA 1
ATOM 723 C C . LEU A 1 95 ? 5.026 2.816 -12.890 1.00 85.56 95 LEU A C 1
ATOM 725 O O . LEU A 1 95 ? 3.984 3.418 -12.653 1.00 85.56 95 LEU A O 1
ATOM 729 N N . ARG A 1 96 ? 5.694 3.011 -14.034 1.00 84.31 96 ARG A N 1
ATOM 730 C CA . ARG A 1 96 ? 5.218 3.953 -15.063 1.00 84.31 96 ARG A CA 1
ATOM 731 C C . ARG A 1 96 ? 3.857 3.563 -15.628 1.00 84.31 96 ARG A C 1
ATOM 733 O O . ARG A 1 96 ? 3.031 4.445 -15.851 1.00 84.31 96 ARG A O 1
ATOM 740 N N . ARG A 1 97 ? 3.612 2.267 -15.854 1.00 84.88 97 ARG A N 1
ATOM 741 C CA . ARG A 1 97 ? 2.291 1.785 -16.295 1.00 84.88 97 ARG A CA 1
ATOM 742 C C . ARG A 1 97 ? 1.227 2.027 -15.234 1.00 84.88 97 ARG A C 1
ATOM 744 O O . ARG A 1 97 ? 0.113 2.407 -15.574 1.00 84.88 97 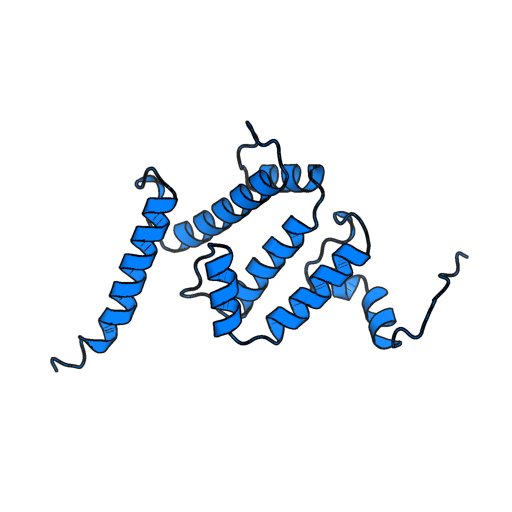ARG A O 1
ATOM 751 N N . GLU A 1 98 ? 1.577 1.839 -13.969 1.00 86.00 98 GLU A N 1
ATOM 752 C CA . GLU A 1 98 ? 0.686 2.122 -12.851 1.00 86.00 98 GLU A CA 1
ATOM 753 C C . GLU A 1 98 ? 0.318 3.612 -12.815 1.00 86.00 98 GLU A C 1
ATOM 755 O O . GLU A 1 98 ? -0.860 3.953 -12.840 1.00 86.00 98 GLU A O 1
ATOM 760 N N . CYS A 1 99 ? 1.302 4.512 -12.886 1.00 85.00 99 CYS A N 1
ATOM 761 C CA . CYS A 1 99 ? 1.054 5.952 -12.968 1.00 85.00 99 CYS A CA 1
ATOM 762 C C . CYS A 1 99 ? 0.159 6.319 -14.161 1.00 85.00 99 CYS A C 1
ATOM 764 O O . CYS A 1 99 ? -0.764 7.113 -14.009 1.00 85.00 99 CYS A O 1
ATOM 766 N N . GLN A 1 100 ? 0.374 5.713 -15.334 1.00 83.00 100 GLN A N 1
ATOM 767 C CA . GLN A 1 100 ? -0.488 5.927 -16.502 1.00 83.00 100 GLN A CA 1
ATOM 768 C C . GLN A 1 100 ? -1.927 5.456 -16.266 1.00 83.00 100 GLN A C 1
ATOM 770 O O . GLN A 1 100 ? -2.864 6.152 -16.656 1.00 83.00 100 GLN A O 1
ATOM 775 N N . ALA A 1 101 ? -2.114 4.304 -15.616 1.00 82.94 101 ALA A N 1
ATOM 776 C CA . ALA A 1 101 ? -3.437 3.785 -15.277 1.00 82.94 101 ALA A CA 1
ATOM 777 C C . ALA A 1 101 ? -4.189 4.724 -14.318 1.00 82.94 101 ALA A C 1
ATOM 779 O O . ALA A 1 101 ? -5.385 4.951 -14.498 1.00 82.94 101 ALA A O 1
ATOM 780 N N . HIS A 1 102 ? -3.472 5.339 -13.373 1.00 78.94 102 HIS A N 1
ATOM 781 C CA . HIS A 1 102 ? -3.999 6.357 -12.453 1.00 78.94 102 HIS A CA 1
ATOM 782 C C . HIS A 1 102 ? -4.023 7.778 -13.048 1.00 78.94 102 HIS A C 1
ATOM 784 O O . HIS A 1 102 ? -4.353 8.728 -12.347 1.00 78.94 102 HIS A O 1
ATOM 790 N N . ARG A 1 103 ? -3.709 7.942 -14.346 1.00 79.19 103 ARG A N 1
ATOM 791 C CA . ARG A 1 103 ? -3.651 9.236 -15.064 1.00 79.19 103 ARG A CA 1
ATOM 792 C C . ARG A 1 103 ? -2.711 10.268 -14.422 1.00 79.19 103 ARG A C 1
ATOM 794 O O . ARG A 1 103 ? -2.934 11.470 -14.527 1.00 79.19 103 ARG A O 1
ATOM 801 N N . ILE A 1 104 ? -1.649 9.792 -13.783 1.00 82.00 104 ILE A N 1
ATOM 802 C CA . ILE A 1 104 ? -0.615 10.609 -13.149 1.00 82.00 104 ILE A CA 1
ATOM 803 C C . ILE A 1 104 ? 0.395 11.057 -14.207 1.00 82.00 104 ILE A C 1
ATOM 805 O O . ILE A 1 104 ? 0.860 10.251 -15.019 1.00 82.00 104 ILE A O 1
ATOM 809 N N . ASP A 1 105 ? 0.771 12.336 -14.168 1.00 80.06 105 ASP A N 1
ATOM 810 C CA . ASP A 1 105 ? 1.810 12.867 -15.046 1.00 80.06 105 ASP A CA 1
ATOM 811 C C . ASP A 1 105 ? 3.191 12.289 -14.695 1.00 80.06 105 ASP A C 1
ATOM 813 O O . ASP A 1 105 ? 3.663 12.346 -13.553 1.00 80.06 105 ASP A O 1
ATOM 817 N N . LEU A 1 106 ? 3.836 11.740 -15.723 1.00 78.44 106 LEU A N 1
ATOM 818 C CA . LEU A 1 106 ? 5.161 11.133 -15.680 1.00 78.44 106 LEU A CA 1
ATOM 819 C C . LEU A 1 106 ? 6.281 12.129 -16.008 1.00 78.44 106 LEU A C 1
ATOM 821 O O . LEU A 1 106 ? 7.454 11.750 -15.978 1.00 78.44 106 LEU A O 1
ATOM 825 N N . HIS A 1 107 ? 5.954 13.364 -16.394 1.00 77.12 107 HIS A N 1
ATOM 826 C CA . HIS A 1 107 ? 6.958 14.329 -16.812 1.00 77.12 107 HIS A CA 1
ATOM 827 C C . HIS A 1 107 ? 7.916 14.674 -15.659 1.00 77.12 107 HIS A C 1
ATOM 829 O O . HIS A 1 107 ? 7.499 15.022 -14.554 1.00 77.12 107 HIS A O 1
ATOM 835 N N . GLY A 1 108 ? 9.220 14.532 -15.918 1.00 71.38 108 GLY A N 1
ATOM 836 C CA . GLY A 1 108 ? 10.288 14.787 -14.946 1.00 71.38 108 GLY A CA 1
ATOM 837 C C . GLY A 1 108 ? 10.597 13.644 -13.972 1.00 71.38 108 GLY A C 1
ATOM 838 O O . GLY A 1 108 ? 11.609 13.731 -13.285 1.00 71.38 108 GLY A O 1
ATOM 839 N N . ALA A 1 109 ? 9.800 12.568 -13.935 1.00 75.94 109 ALA A N 1
ATOM 840 C CA . ALA A 1 109 ? 10.057 11.446 -13.034 1.00 75.94 109 ALA A CA 1
ATOM 841 C C . ALA A 1 109 ? 11.289 10.646 -13.484 1.00 75.94 109 ALA A C 1
ATOM 843 O O . ALA A 1 109 ? 11.277 9.989 -14.533 1.00 75.94 109 ALA A O 1
ATOM 844 N N . SER A 1 110 ? 12.350 10.718 -12.685 1.00 77.38 110 SER A N 1
ATOM 845 C CA . SER A 1 110 ? 13.660 10.134 -12.996 1.00 77.38 110 SER A CA 1
ATOM 846 C C . SER A 1 110 ? 14.004 8.948 -12.097 1.00 77.38 110 SER A C 1
ATOM 848 O O . SER A 1 110 ? 14.899 8.172 -12.432 1.00 77.38 110 SER A O 1
ATOM 850 N N . SER A 1 111 ? 13.275 8.774 -10.991 1.00 84.81 111 SER A N 1
ATOM 851 C CA . SER A 1 111 ? 13.491 7.708 -10.014 1.00 84.81 111 SER A CA 1
ATOM 852 C C . SER A 1 111 ? 12.207 6.911 -9.724 1.00 84.81 111 SER A C 1
ATOM 854 O O . SER A 1 111 ? 11.094 7.430 -9.872 1.00 84.81 111 SER A O 1
ATOM 856 N N . PRO A 1 112 ? 12.320 5.622 -9.354 1.00 83.44 112 PRO A N 1
ATOM 857 C CA . PRO A 1 112 ? 11.172 4.833 -8.913 1.00 83.44 112 PRO A CA 1
ATOM 858 C C . PRO A 1 112 ? 10.539 5.399 -7.637 1.00 83.44 112 PRO A C 1
ATOM 860 O O . PRO A 1 112 ? 9.322 5.323 -7.495 1.00 83.44 112 PRO A O 1
ATOM 863 N N . GLU A 1 113 ? 11.325 6.013 -6.753 1.00 84.62 113 GLU A N 1
ATOM 864 C CA . GLU A 1 113 ? 10.840 6.658 -5.532 1.00 84.62 113 GLU A CA 1
ATOM 865 C C . GLU A 1 113 ? 9.881 7.812 -5.852 1.00 84.62 113 GLU A C 1
ATOM 867 O O . GLU A 1 113 ? 8.783 7.855 -5.307 1.00 84.62 113 GLU A O 1
ATOM 872 N N . GLU A 1 114 ? 10.219 8.675 -6.817 1.00 84.50 114 GLU A N 1
ATOM 873 C CA . GLU A 1 114 ? 9.337 9.766 -7.258 1.00 84.50 114 GLU A CA 1
ATOM 874 C C . GLU A 1 114 ? 8.012 9.251 -7.837 1.00 84.50 114 GLU A C 1
ATOM 876 O O . GLU A 1 114 ? 6.963 9.872 -7.657 1.00 84.50 114 GLU A O 1
ATOM 881 N N . LEU A 1 115 ? 8.037 8.118 -8.549 1.00 85.06 115 LEU A N 1
ATOM 882 C CA . LEU A 1 115 ? 6.818 7.499 -9.076 1.00 85.06 115 LEU A CA 1
ATOM 883 C C . LEU A 1 115 ? 5.954 6.916 -7.958 1.00 85.06 115 LEU A C 1
ATOM 885 O O . LEU A 1 115 ? 4.732 7.059 -7.999 1.00 85.06 115 LEU A O 1
ATOM 889 N N . ILE A 1 116 ? 6.578 6.283 -6.962 1.00 86.75 116 ILE A N 1
ATOM 890 C CA . ILE A 1 116 ? 5.880 5.744 -5.792 1.00 86.75 116 ILE A CA 1
ATOM 891 C C . ILE A 1 116 ? 5.250 6.885 -4.992 1.00 86.75 116 ILE A C 1
ATOM 893 O O . ILE A 1 116 ? 4.067 6.796 -4.677 1.00 86.75 116 ILE A O 1
ATOM 897 N N . ASP A 1 117 ? 5.973 7.973 -4.733 1.00 84.94 117 ASP A N 1
ATOM 898 C CA . ASP A 1 117 ? 5.445 9.127 -3.996 1.00 84.94 117 ASP A CA 1
ATOM 899 C C . ASP A 1 117 ? 4.250 9.763 -4.715 1.00 84.94 117 ASP A C 1
ATOM 901 O O . ASP A 1 117 ? 3.233 10.086 -4.095 1.00 84.94 117 ASP A O 1
ATOM 905 N N . ARG A 1 118 ? 4.309 9.875 -6.048 1.00 84.56 118 ARG A N 1
ATOM 906 C CA . ARG A 1 118 ? 3.171 10.346 -6.853 1.00 84.56 118 ARG A CA 1
ATOM 907 C C . ARG A 1 118 ? 1.976 9.394 -6.792 1.00 84.56 118 ARG A C 1
ATOM 909 O O . ARG A 1 118 ? 0.841 9.856 -6.690 1.00 84.56 118 ARG A O 1
ATOM 916 N N . LEU A 1 119 ? 2.207 8.082 -6.834 1.00 86.06 119 LEU A N 1
ATOM 917 C CA . LEU A 1 119 ? 1.155 7.068 -6.691 1.00 86.06 119 LEU A CA 1
ATOM 918 C C . LEU A 1 119 ? 0.506 7.111 -5.301 1.00 86.06 119 LEU A C 1
ATOM 920 O O . LEU A 1 119 ? -0.719 7.055 -5.194 1.00 86.06 119 LEU A O 1
ATOM 924 N N . VAL A 1 120 ? 1.308 7.270 -4.247 1.00 85.19 120 VAL A N 1
ATOM 925 C CA . VAL A 1 120 ? 0.828 7.448 -2.869 1.00 85.19 120 VAL A CA 1
ATOM 926 C C . VAL A 1 120 ? 0.007 8.732 -2.751 1.00 85.19 120 VAL A C 1
ATOM 928 O O . VAL A 1 120 ? -1.101 8.698 -2.223 1.00 85.19 120 VAL A O 1
ATOM 931 N N . THR A 1 121 ? 0.480 9.836 -3.331 1.00 82.19 121 THR A N 1
ATOM 932 C CA . THR A 1 121 ? -0.244 11.118 -3.354 1.00 82.19 121 THR A CA 1
ATOM 933 C C . THR A 1 121 ? -1.590 10.992 -4.076 1.00 82.19 121 THR A C 1
ATOM 935 O O . THR A 1 121 ? -2.612 11.474 -3.595 1.00 82.19 121 THR A O 1
ATOM 938 N N . SER A 1 122 ? -1.631 10.291 -5.211 1.00 83.00 122 SER A N 1
ATOM 939 C CA . SER A 1 122 ? -2.880 10.025 -5.935 1.00 83.00 122 SER A CA 1
ATOM 940 C C . SER A 1 122 ? -3.854 9.165 -5.117 1.00 83.00 122 SER A C 1
ATOM 942 O O . SER A 1 122 ? -5.055 9.441 -5.101 1.00 83.00 122 SER A O 1
ATOM 944 N N . MET A 1 123 ? -3.348 8.177 -4.369 1.00 82.12 123 MET A N 1
ATOM 945 C CA . MET A 1 123 ? -4.163 7.377 -3.448 1.00 82.12 123 MET A CA 1
ATOM 946 C C . MET A 1 123 ? -4.779 8.238 -2.333 1.00 82.12 123 MET A C 1
ATOM 948 O O . MET A 1 123 ? -5.956 8.070 -2.011 1.00 82.12 123 MET A O 1
ATOM 952 N N . GLN A 1 124 ? -4.021 9.195 -1.785 1.00 75.38 124 GLN A N 1
ATOM 953 C CA . GLN A 1 124 ? -4.531 10.157 -0.800 1.00 75.38 124 GLN A CA 1
ATOM 954 C C . GLN A 1 124 ? -5.641 11.030 -1.398 1.00 75.38 124 GLN A C 1
ATOM 956 O O . GLN A 1 124 ? -6.712 11.145 -0.808 1.00 75.38 124 GLN A O 1
ATOM 961 N N . GLN A 1 125 ? -5.424 11.586 -2.595 1.00 69.94 125 GLN A N 1
ATOM 962 C CA . GLN A 1 125 ? -6.409 12.427 -3.285 1.00 69.94 125 GLN A CA 1
ATOM 963 C C . GLN A 1 125 ? -7.724 11.687 -3.549 1.00 69.94 125 GLN A C 1
ATOM 965 O O . GLN A 1 125 ? -8.799 12.247 -3.336 1.00 69.94 125 GLN A O 1
ATOM 970 N N . GLY A 1 126 ? -7.660 10.409 -3.939 1.00 68.31 126 GLY A N 1
ATOM 971 C CA . GLY A 1 126 ? -8.847 9.563 -4.077 1.00 68.31 126 GLY A CA 1
ATOM 972 C C . GLY A 1 126 ? -9.620 9.413 -2.763 1.00 68.31 126 GLY A C 1
ATOM 973 O O . GLY A 1 126 ? -10.841 9.577 -2.745 1.00 68.31 126 GLY A O 1
ATOM 974 N N . ALA A 1 127 ? -8.911 9.181 -1.653 1.00 65.00 127 ALA A N 1
ATOM 975 C CA . ALA A 1 127 ? -9.513 9.095 -0.320 1.00 65.00 127 ALA A CA 1
ATOM 976 C C . ALA A 1 127 ? -10.121 10.433 0.148 1.00 65.00 127 ALA A C 1
ATOM 978 O O . ALA A 1 127 ? -11.086 10.457 0.916 1.00 65.00 127 ALA A O 1
ATOM 979 N N . TRP A 1 128 ? -9.583 11.556 -0.320 1.00 61.50 128 TRP A N 1
ATOM 980 C CA . TRP A 1 128 ? -10.086 12.884 0.010 1.00 61.50 128 TRP A CA 1
ATOM 981 C C . TRP A 1 128 ? -11.301 13.303 -0.817 1.00 61.50 128 TRP A C 1
ATOM 983 O O . TRP A 1 128 ? -12.230 13.899 -0.272 1.00 61.50 128 TRP A O 1
ATOM 993 N N . HIS A 1 129 ? -11.345 12.947 -2.102 1.00 58.62 129 HIS A N 1
ATOM 994 C CA . HIS A 1 129 ? -12.523 13.177 -2.938 1.00 58.62 129 HIS A CA 1
ATOM 995 C C . HIS A 1 129 ? -13.741 12.397 -2.442 1.00 58.62 129 HIS A C 1
ATOM 997 O O . HIS A 1 129 ? -14.852 12.911 -2.501 1.00 58.62 129 HIS A O 1
ATOM 1003 N N . SER A 1 130 ? -13.548 11.208 -1.861 1.00 56.78 130 SER A N 1
ATOM 1004 C CA . SER A 1 130 ? -14.636 10.489 -1.184 1.00 56.78 130 SER A CA 1
ATOM 1005 C C . SER A 1 130 ? -15.139 11.159 0.104 1.00 56.78 130 SER A C 1
ATOM 1007 O O . SER A 1 130 ? -16.136 10.712 0.663 1.00 56.78 130 SER A O 1
ATOM 1009 N N . ARG A 1 131 ? -14.462 12.208 0.589 1.00 54.50 131 ARG A N 1
ATOM 1010 C CA . ARG A 1 131 ? -14.787 12.943 1.822 1.00 54.50 131 ARG A CA 1
ATOM 1011 C C . ARG A 1 131 ? -15.325 14.358 1.580 1.00 54.50 131 ARG A C 1
ATOM 1013 O O . ARG A 1 131 ? -15.429 15.118 2.537 1.00 54.50 131 ARG A O 1
ATOM 1020 N N . ASP A 1 132 ? -15.632 14.723 0.331 1.00 54.78 132 ASP A N 1
ATOM 1021 C CA . ASP A 1 132 ? -16.090 16.070 -0.061 1.00 54.78 132 ASP A CA 1
ATOM 1022 C C . ASP A 1 132 ? -15.155 17.214 0.396 1.00 54.78 132 ASP A C 1
ATOM 1024 O O . ASP A 1 132 ? -15.572 18.362 0.564 1.00 54.78 132 ASP A O 1
ATOM 1028 N N . LEU A 1 133 ? -13.860 16.931 0.586 1.00 56.56 133 LEU A N 1
ATOM 1029 C CA . LEU A 1 133 ? -12.877 17.959 0.925 1.00 56.56 133 LEU A CA 1
ATOM 1030 C C . LEU A 1 133 ? -12.417 18.673 -0.363 1.00 56.56 133 LEU A C 1
ATOM 1032 O O . LEU A 1 133 ? -11.916 18.017 -1.282 1.00 56.56 133 LEU A O 1
ATOM 1036 N N . PRO A 1 134 ? -12.559 20.011 -0.474 1.00 51.59 134 PRO A N 1
ATOM 1037 C CA . PRO A 1 134 ? -12.284 20.750 -1.707 1.00 51.59 134 PRO A CA 1
ATOM 1038 C C . PRO A 1 134 ? -10.786 21.047 -1.860 1.00 51.59 134 PRO A C 1
ATOM 1040 O O . PRO A 1 134 ? -10.335 22.188 -1.751 1.00 51.59 134 PRO A O 1
ATOM 1043 N N . ILE A 1 135 ? -10.001 20.006 -2.120 1.00 54.56 135 ILE A N 1
ATOM 1044 C CA . ILE A 1 135 ? -8.532 20.081 -2.157 1.00 54.56 135 ILE A CA 1
ATOM 1045 C C . ILE A 1 135 ? -8.021 20.729 -3.442 1.00 54.56 135 ILE A C 1
ATOM 1047 O O . ILE A 1 135 ? -6.957 21.333 -3.442 1.00 54.56 135 ILE A O 1
ATOM 1051 N N . GLU A 1 136 ? -8.838 20.768 -4.494 1.00 55.47 136 GLU A N 1
ATOM 1052 C CA . GLU A 1 136 ? -8.572 21.560 -5.705 1.00 55.47 136 GLU A CA 1
ATOM 1053 C C . GLU A 1 136 ? -8.445 23.068 -5.419 1.00 55.47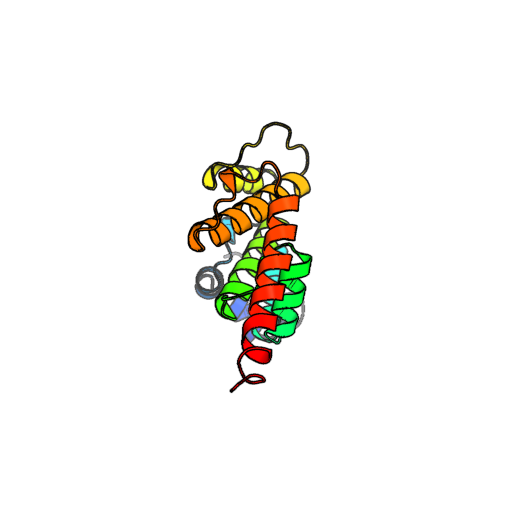 136 GLU A C 1
ATOM 1055 O O . GLU A 1 136 ? -7.885 23.816 -6.217 1.00 55.47 136 GLU A O 1
ATOM 1060 N N . ARG A 1 137 ? -8.949 23.531 -4.265 1.00 53.25 137 ARG A N 1
ATOM 1061 C CA . ARG A 1 137 ? -8.819 24.924 -3.815 1.00 53.25 137 ARG A CA 1
ATOM 1062 C C . ARG A 1 137 ? -7.591 25.162 -2.936 1.00 53.25 137 ARG A C 1
ATOM 1064 O O . ARG A 1 137 ? -7.274 26.317 -2.656 1.00 53.25 137 ARG A O 1
ATOM 1071 N N . LEU A 1 138 ? -6.914 24.101 -2.499 1.00 52.69 138 LEU A N 1
ATOM 1072 C CA . LEU A 1 138 ? -5.691 24.166 -1.710 1.00 52.69 138 LEU A CA 1
ATOM 1073 C C . LEU A 1 138 ? -4.519 23.952 -2.666 1.00 52.69 138 LEU A C 1
ATOM 1075 O O . LEU A 1 138 ? -4.239 22.841 -3.093 1.00 52.69 138 LEU A O 1
ATOM 1079 N N . GLY A 1 139 ? -3.827 25.034 -3.021 1.00 46.00 139 GLY A N 1
ATOM 1080 C CA . GLY A 1 139 ? -2.731 25.015 -3.998 1.00 46.00 139 GLY A CA 1
ATOM 1081 C C . GLY A 1 139 ? -1.481 24.215 -3.595 1.00 46.00 139 GLY A C 1
ATOM 1082 O O . GLY A 1 139 ? -0.457 24.357 -4.254 1.00 46.00 139 GLY A O 1
ATOM 1083 N N . SER A 1 140 ? -1.526 23.422 -2.517 1.00 61.00 140 SER A N 1
ATOM 1084 C CA . SER A 1 140 ? -0.439 22.541 -2.079 1.00 61.00 140 SER A CA 1
ATOM 1085 C C . SER A 1 140 ? -0.968 21.344 -1.285 1.00 61.00 140 SER A C 1
ATOM 1087 O O . SER A 1 140 ? -1.823 21.502 -0.409 1.00 61.00 140 SER A O 1
ATOM 1089 N N . THR A 1 141 ? -0.404 20.164 -1.553 1.00 55.72 141 THR A N 1
ATOM 1090 C CA . THR A 1 141 ? -0.675 18.907 -0.838 1.00 55.72 141 THR A CA 1
ATOM 1091 C C . THR A 1 141 ? -0.315 19.002 0.648 1.00 55.72 141 THR A C 1
ATOM 1093 O O . THR A 1 141 ? -1.049 18.475 1.481 1.00 55.72 141 THR A O 1
ATOM 1096 N N . ASP A 1 142 ? 0.736 19.750 0.998 1.00 56.28 142 ASP A N 1
ATOM 1097 C CA . ASP A 1 142 ? 1.146 19.965 2.396 1.00 56.28 142 ASP A CA 1
ATOM 1098 C C . ASP A 1 142 ? 0.085 20.743 3.185 1.00 56.28 142 ASP A C 1
ATOM 1100 O O . ASP A 1 142 ? -0.231 20.407 4.322 1.00 56.28 142 ASP A O 1
ATOM 1104 N N . MET A 1 143 ? -0.548 21.741 2.556 1.00 59.72 143 MET A N 1
ATOM 1105 C CA . MET A 1 143 ? -1.636 22.494 3.191 1.00 59.72 143 MET A CA 1
ATOM 1106 C C . MET A 1 143 ? -2.892 21.640 3.381 1.00 59.72 143 MET A C 1
ATOM 1108 O O . MET A 1 143 ? -3.646 21.863 4.325 1.00 59.72 143 MET A O 1
ATOM 1112 N N . ALA A 1 144 ? -3.137 20.674 2.492 1.00 58.34 144 ALA A N 1
ATOM 1113 C CA . ALA A 1 144 ? -4.239 19.731 2.644 1.00 58.34 144 ALA A CA 1
ATOM 1114 C C . ALA A 1 144 ? -3.999 18.776 3.821 1.00 58.34 144 ALA A C 1
ATOM 1116 O O . ALA A 1 144 ? -4.913 18.556 4.611 1.00 58.34 144 ALA A O 1
ATOM 1117 N N . LEU A 1 145 ? -2.767 18.284 3.982 1.00 59.22 145 LEU A N 1
ATOM 1118 C CA . LEU A 1 145 ? -2.344 17.481 5.133 1.00 59.22 145 LEU A CA 1
ATOM 1119 C C . LEU A 1 145 ? -2.480 18.249 6.455 1.00 59.22 145 LEU A C 1
ATOM 1121 O O . LEU A 1 145 ? -3.071 17.723 7.397 1.00 59.22 145 LEU A O 1
ATOM 1125 N N . ASP A 1 146 ? -2.025 19.502 6.511 1.00 65.62 146 ASP A N 1
ATOM 1126 C CA . ASP A 1 146 ? -2.171 20.354 7.700 1.00 65.62 146 ASP A CA 1
ATOM 1127 C C . ASP A 1 146 ? -3.640 20.645 8.031 1.00 65.62 146 ASP A C 1
ATOM 1129 O O . ASP A 1 146 ? -4.033 20.627 9.202 1.00 65.62 146 ASP A O 1
ATOM 1133 N N . LEU A 1 147 ? -4.468 20.911 7.015 1.00 65.12 147 LEU A N 1
ATOM 1134 C CA . LEU A 1 147 ? -5.898 21.158 7.196 1.00 65.12 147 LEU A CA 1
ATOM 1135 C C . LEU A 1 147 ? -6.611 19.909 7.719 1.00 65.12 147 LEU A C 1
ATOM 1137 O O . LEU A 1 147 ? -7.445 20.025 8.611 1.00 65.12 147 LEU A O 1
ATOM 1141 N N . ILE A 1 148 ? -6.261 18.733 7.199 1.00 63.50 148 ILE A N 1
ATOM 1142 C CA . ILE A 1 148 ? -6.787 17.451 7.670 1.00 63.50 148 ILE A CA 1
ATOM 1143 C C . ILE A 1 148 ? -6.380 17.236 9.123 1.00 63.50 148 ILE A C 1
ATOM 1145 O O . ILE A 1 148 ? -7.263 17.137 9.958 1.00 63.50 148 ILE A O 1
ATOM 1149 N N . GLN A 1 149 ? -5.097 17.357 9.479 1.00 66.31 149 GLN A N 1
ATOM 1150 C CA . GLN A 1 149 ? -4.667 17.257 10.883 1.00 66.31 149 GLN A CA 1
ATOM 1151 C C . GLN A 1 149 ? -5.406 18.236 11.809 1.00 66.31 149 GLN A C 1
ATOM 1153 O O . GLN A 1 149 ? -5.688 17.922 12.967 1.00 66.31 149 GLN A O 1
ATOM 1158 N N . HIS A 1 150 ? -5.734 19.435 11.320 1.00 62.66 150 HIS A N 1
ATOM 1159 C CA . HIS A 1 150 ? -6.527 20.396 12.079 1.00 62.66 150 HIS A CA 1
ATOM 1160 C C . HIS A 1 150 ? -7.987 19.963 12.230 1.00 62.66 150 HIS A C 1
ATOM 1162 O O . HIS A 1 150 ? -8.510 20.033 13.342 1.00 62.66 150 HIS A O 1
ATOM 1168 N N . VAL A 1 151 ? -8.640 19.539 11.147 1.00 63.19 151 VAL A N 1
ATOM 1169 C CA . VAL A 1 151 ? -10.026 19.044 11.155 1.00 63.19 151 VAL A CA 1
ATOM 1170 C C . VAL A 1 151 ? -10.143 17.804 12.038 1.00 63.19 151 VAL A C 1
ATOM 1172 O O . VAL A 1 151 ? -11.021 17.769 12.895 1.00 63.19 151 VAL A O 1
ATOM 1175 N N . ASP A 1 152 ? -9.209 16.870 11.912 1.00 63.44 152 ASP A N 1
ATOM 1176 C CA . ASP A 1 152 ? -9.073 15.645 12.700 1.00 63.44 152 ASP A CA 1
ATOM 1177 C C . ASP A 1 152 ? -8.940 15.983 14.193 1.00 63.44 152 ASP A C 1
ATOM 1179 O O . ASP A 1 152 ? -9.713 15.516 15.033 1.00 63.44 152 ASP A O 1
ATOM 1183 N N . ARG A 1 153 ? -8.053 16.929 14.541 1.00 63.12 153 ARG A N 1
ATOM 1184 C CA . ARG A 1 153 ? -7.929 17.440 15.916 1.00 63.12 153 ARG A CA 1
ATOM 1185 C C . ARG A 1 153 ? -9.240 18.050 16.419 1.00 63.12 153 ARG A C 1
ATOM 1187 O O . ARG A 1 153 ? -9.604 17.838 17.574 1.00 63.12 153 ARG A O 1
ATOM 1194 N N . PHE A 1 154 ? -9.955 18.814 15.595 1.00 60.28 154 PHE A N 1
ATOM 1195 C CA . PHE A 1 154 ? -11.232 19.416 15.990 1.00 60.28 154 PHE A CA 1
ATOM 1196 C C . PHE A 1 154 ? -12.355 18.385 16.144 1.00 60.28 154 PHE A C 1
ATOM 1198 O O . PHE A 1 154 ? -13.151 18.516 17.070 1.00 60.28 154 PHE A O 1
ATOM 1205 N N . GLN A 1 155 ? -12.409 17.351 15.305 1.00 57.69 155 GLN A N 1
ATOM 1206 C CA . GLN A 1 155 ? -13.384 16.265 15.424 1.00 57.69 155 GLN A CA 1
ATOM 1207 C C . GLN A 1 155 ? -13.103 15.384 16.646 1.00 57.69 155 GLN A C 1
ATOM 1209 O O . GLN A 1 155 ? -14.030 15.063 17.389 1.00 57.69 155 GLN A O 1
ATOM 1214 N N . ALA A 1 156 ? -11.831 15.086 16.925 1.00 59.84 156 ALA A N 1
ATOM 1215 C CA . ALA A 1 156 ? -11.415 14.369 18.129 1.00 59.84 156 ALA A CA 1
ATOM 1216 C C . ALA A 1 156 ? -11.729 15.152 19.418 1.00 59.84 156 ALA A C 1
ATOM 1218 O O . ALA A 1 156 ? -12.124 14.570 20.428 1.00 59.84 156 ALA A O 1
ATOM 1219 N N . MET A 1 157 ? -11.610 16.484 19.389 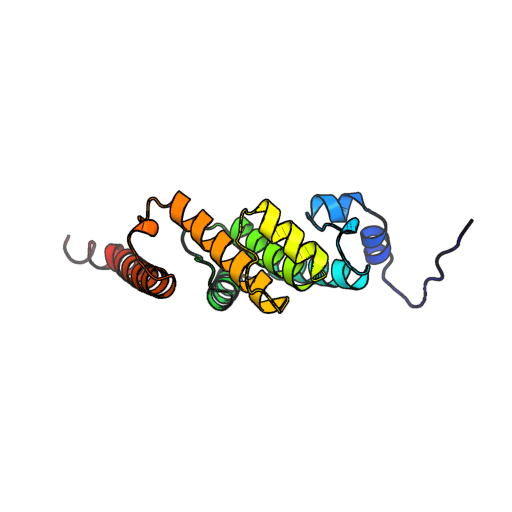1.00 59.78 157 MET A N 1
ATOM 1220 C CA . MET A 1 157 ? -12.009 17.342 20.511 1.00 59.78 157 MET A CA 1
ATOM 1221 C C . MET A 1 157 ? -13.532 17.537 20.605 1.00 59.78 157 MET A C 1
ATOM 1223 O O . MET A 1 157 ? -14.056 17.716 21.704 1.00 59.78 157 MET A O 1
ATOM 1227 N N . GLY A 1 158 ? -14.248 17.480 19.478 1.00 59.03 158 GLY A N 1
ATOM 1228 C CA . GLY A 1 158 ? -15.665 17.831 19.339 1.00 59.03 158 GLY A CA 1
ATOM 1229 C C . GLY A 1 158 ? -16.668 16.888 20.009 1.00 59.03 158 GLY A C 1
ATOM 1230 O O . GLY A 1 158 ? -17.851 17.201 20.031 1.00 59.03 158 GLY A O 1
ATOM 1231 N N . LEU A 1 159 ? -16.237 15.765 20.587 1.00 51.72 159 LEU A N 1
ATOM 1232 C CA . LEU A 1 159 ? -17.105 14.888 21.388 1.00 51.72 159 LEU A CA 1
ATOM 1233 C C . LEU A 1 159 ? -16.886 15.029 22.901 1.00 51.72 159 LEU A C 1
ATOM 1235 O O . LEU A 1 159 ? -17.820 14.818 23.671 1.00 51.72 159 LEU A O 1
ATOM 1239 N N . LEU A 1 160 ? -15.687 15.427 23.336 1.00 50.88 160 LEU A N 1
ATOM 1240 C CA . LEU A 1 160 ? -15.348 15.548 24.760 1.00 50.88 160 LEU A CA 1
ATOM 1241 C C . LEU A 1 160 ? -15.765 16.895 25.366 1.00 50.88 160 LEU A C 1
ATOM 1243 O O . LEU A 1 160 ? -16.032 16.965 26.562 1.00 50.88 160 LEU A O 1
ATOM 1247 N N . SER A 1 161 ? -15.870 17.954 24.562 1.00 52.94 161 SER A N 1
ATOM 1248 C CA . SER A 1 161 ? -16.330 19.270 25.027 1.00 52.94 161 SER A CA 1
ATOM 1249 C C . SER A 1 161 ? -17.857 19.410 25.068 1.00 52.94 161 SER A C 1
ATOM 1251 O O . SER A 1 161 ? -18.366 20.197 25.858 1.00 52.94 161 SER A O 1
ATOM 1253 N N . LEU A 1 162 ? -18.601 18.618 24.288 1.00 49.09 162 LEU A N 1
ATOM 1254 C CA . LEU A 1 162 ? -20.068 18.702 24.213 1.00 49.09 162 LEU A CA 1
ATOM 1255 C C . LEU A 1 162 ? -20.807 17.963 25.347 1.00 49.09 162 LEU A C 1
ATOM 1257 O O . LEU A 1 162 ? -21.977 18.246 25.580 1.00 49.09 162 LEU A O 1
ATOM 1261 N N . GLN A 1 163 ? -20.145 17.058 26.079 1.00 47.81 163 GLN A N 1
ATOM 1262 C CA . GLN A 1 163 ? -20.706 16.426 27.290 1.00 47.81 163 GLN A CA 1
ATOM 1263 C C . GLN A 1 163 ? -20.307 17.123 28.600 1.00 47.81 163 GLN A C 1
ATOM 1265 O O . GLN A 1 163 ? -20.795 16.738 29.657 1.00 47.81 163 GLN A O 1
ATOM 1270 N N . ALA A 1 164 ? -19.441 18.139 28.554 1.00 48.41 164 ALA A N 1
ATOM 1271 C CA . ALA A 1 164 ? -19.076 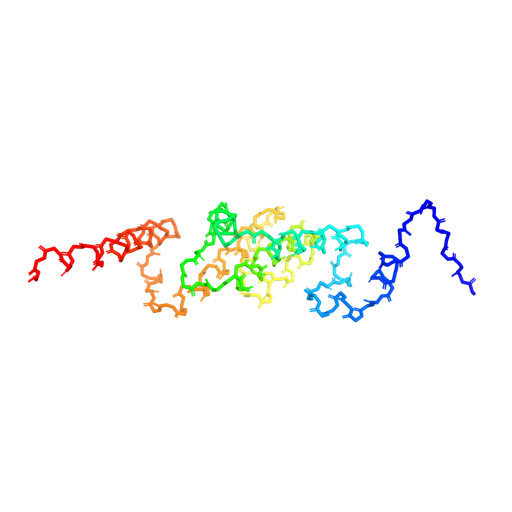18.928 29.733 1.00 48.41 164 ALA A CA 1
ATOM 1272 C C . ALA A 1 164 ? -19.981 20.163 29.947 1.00 48.41 164 ALA A C 1
ATOM 1274 O O . ALA A 1 164 ? -19.816 20.864 30.943 1.00 48.41 164 ALA A O 1
ATOM 1275 N N . GLU A 1 165 ? -20.935 20.417 29.040 1.00 47.03 165 GLU A N 1
ATOM 1276 C CA . GLU A 1 165 ? -21.895 21.536 29.108 1.00 47.03 165 GLU A CA 1
ATOM 1277 C C . GLU A 1 165 ? -23.382 21.108 29.070 1.00 47.03 165 GLU A C 1
ATOM 1279 O O . GLU A 1 165 ? -24.256 21.931 28.794 1.00 47.03 165 GLU A O 1
ATOM 1284 N N . LEU A 1 166 ? -23.705 19.847 29.385 1.00 38.62 166 LEU A N 1
ATOM 1285 C CA . LEU A 1 166 ? -25.084 19.382 29.626 1.00 38.62 166 LEU A CA 1
ATOM 1286 C C . LEU A 1 166 ? -25.202 18.716 30.998 1.00 38.62 166 LEU A C 1
ATOM 1288 O O . LEU A 1 166 ? -26.267 18.896 31.630 1.00 38.62 166 LEU A O 1
#

Foldseek 3Di:
DDDDPDDDCDPVVVVVCVVPPVNLVVVVQDCVQFPDVVLSVVLVVVLVVLVVDDLVVLCVVCVVLVADSPPDDSVVSSVLVSVLSNLVRGDPVVLVVVCVVLVHDPPPPDDSVVSSNSSSLSVRVVVVVVVVNPCVPVPDPVVVSVVCVVVVVCVVVVPVVVVVPD

Sequence (166 aa):
KRGITIWDEQPREELLGLLAESSWVSAGIPLARLPNLAAARGILALVRLLRAGSTEELEAMCTTAGLPTEGKDKANLVAELKQIAIWRQLEFAELRRECQAHRIDLHGASSPEELIDRLVTSMQQGAWHSRDLPIERLGSTDMALDLIQHVDRFQAMGLLSLQAEL